Protein AF-A0A6A7LLY7-F1 (afdb_monomer_lite)

Secondary structure (DSSP, 8-state):
------PPPHHHHHHHHHHHHHHHHHHHHHH-TTS-SHHHHHHHHHHHHHHHHHHHTT-HHHHHHHHH--

Structure (mmCIF, N/CA/C/O backbone):
data_AF-A0A6A7LLY7-F1
#
_entry.id   AF-A0A6A7LLY7-F1
#
loop_
_atom_site.group_PDB
_atom_site.id
_atom_site.type_symbol
_atom_site.label_atom_id
_atom_site.label_alt_id
_atom_site.label_comp_id
_atom_site.label_asym_id
_atom_site.label_entity_id
_atom_site.label_seq_id
_atom_site.pdbx_PDB_ins_code
_atom_site.Cartn_x
_atom_site.Cartn_y
_atom_site.Cartn_z
_atom_site.occupancy
_atom_site.B_iso_or_equiv
_atom_site.auth_seq_id
_atom_site.auth_comp_id
_atom_site.auth_asym_id
_atom_site.auth_atom_id
_atom_site.pdbx_PDB_model_num
ATOM 1 N N . MET A 1 1 ? 5.887 -4.860 -35.075 1.00 36.97 1 MET A N 1
ATOM 2 C CA . MET A 1 1 ? 6.131 -4.160 -33.796 1.00 36.97 1 MET A CA 1
ATOM 3 C C . MET A 1 1 ? 4.949 -4.430 -32.882 1.00 36.97 1 MET A C 1
ATOM 5 O O . MET A 1 1 ? 3.946 -3.732 -32.957 1.00 36.97 1 MET A O 1
ATOM 9 N N . SER A 1 2 ? 5.009 -5.508 -32.104 1.00 38.41 2 SER A N 1
ATOM 10 C CA . SER A 1 2 ? 3.929 -5.861 -31.182 1.00 38.41 2 SER A CA 1
ATOM 11 C C . SER A 1 2 ? 3.996 -4.922 -29.981 1.00 38.41 2 SER A C 1
ATOM 13 O O . SER A 1 2 ? 5.004 -4.901 -29.278 1.00 38.41 2 SER A O 1
ATOM 15 N N . ARG A 1 3 ? 2.950 -4.114 -29.771 1.00 48.00 3 ARG A N 1
ATOM 16 C CA . ARG A 1 3 ? 2.728 -3.379 -28.519 1.00 48.00 3 ARG A CA 1
ATOM 17 C C . ARG A 1 3 ? 2.558 -4.419 -27.412 1.00 48.00 3 ARG A C 1
ATOM 19 O O . ARG A 1 3 ? 1.472 -4.959 -27.238 1.00 48.00 3 ARG A O 1
ATOM 26 N N . GLY A 1 4 ? 3.655 -4.763 -26.744 1.00 42.66 4 GLY A N 1
ATOM 27 C CA . GLY A 1 4 ? 3.641 -5.663 -25.602 1.00 42.66 4 GLY A CA 1
ATOM 28 C C . GLY A 1 4 ? 2.906 -4.987 -24.456 1.00 42.66 4 GLY A C 1
ATOM 29 O O . GLY A 1 4 ? 3.317 -3.923 -23.997 1.00 42.66 4 GLY A O 1
ATOM 30 N N . THR A 1 5 ? 1.815 -5.593 -24.007 1.00 50.97 5 THR A N 1
ATOM 31 C CA . THR A 1 5 ? 1.300 -5.405 -22.653 1.00 50.97 5 THR A CA 1
ATOM 32 C C . THR A 1 5 ? 2.475 -5.585 -21.692 1.00 50.97 5 THR A C 1
ATOM 34 O O . THR A 1 5 ? 2.946 -6.708 -21.515 1.00 50.97 5 THR A O 1
ATOM 37 N N . ARG A 1 6 ? 3.004 -4.489 -21.130 1.00 56.53 6 ARG A N 1
ATOM 38 C CA . ARG A 1 6 ? 3.932 -4.539 -19.992 1.00 56.53 6 ARG A CA 1
ATOM 39 C C . ARG A 1 6 ? 3.137 -5.091 -18.811 1.00 56.53 6 ARG A C 1
ATOM 41 O O . ARG A 1 6 ? 2.516 -4.335 -18.078 1.00 56.53 6 ARG A O 1
ATOM 48 N N . GLY A 1 7 ? 3.047 -6.414 -18.722 1.00 64.31 7 GLY A N 1
ATOM 49 C CA . GLY A 1 7 ? 2.603 -7.076 -17.506 1.00 64.31 7 GLY A CA 1
ATOM 50 C C . GLY A 1 7 ? 3.643 -6.825 -16.424 1.00 64.31 7 GLY A C 1
ATOM 51 O O . GLY A 1 7 ? 4.837 -6.790 -16.726 1.00 64.31 7 GLY A O 1
ATOM 52 N N . TYR A 1 8 ? 3.183 -6.614 -15.196 1.00 70.75 8 TYR A N 1
ATOM 53 C CA . TYR A 1 8 ? 4.065 -6.603 -14.037 1.00 70.75 8 TYR A CA 1
ATOM 54 C C . TYR A 1 8 ? 4.815 -7.925 -13.948 1.00 70.75 8 TYR A C 1
ATOM 56 O O . TYR A 1 8 ? 4.259 -8.976 -14.284 1.00 70.75 8 TYR A O 1
ATOM 64 N N . ASP A 1 9 ? 6.049 -7.874 -13.462 1.00 85.25 9 ASP A N 1
ATOM 65 C CA . ASP A 1 9 ? 6.654 -9.093 -12.949 1.00 85.25 9 ASP A CA 1
ATOM 66 C C . ASP A 1 9 ? 5.909 -9.559 -11.678 1.00 85.25 9 ASP A C 1
ATOM 68 O O . ASP A 1 9 ? 5.175 -8.802 -11.027 1.00 85.25 9 ASP A O 1
ATOM 72 N N . ASP A 1 10 ? 6.054 -10.840 -11.335 1.00 91.25 10 ASP A N 1
ATOM 73 C CA . ASP A 1 10 ? 5.336 -11.445 -10.205 1.00 91.25 10 ASP A CA 1
ATOM 74 C C . ASP A 1 10 ? 5.640 -10.743 -8.868 1.00 91.25 10 ASP A C 1
ATOM 76 O O . ASP A 1 10 ? 4.813 -10.745 -7.950 1.00 91.25 10 ASP A O 1
ATOM 80 N N . LEU A 1 11 ? 6.814 -10.113 -8.754 1.00 92.69 11 LEU A N 1
ATOM 81 C CA . LEU A 1 11 ? 7.249 -9.408 -7.555 1.00 92.69 11 LEU A CA 1
ATOM 82 C C . LEU A 1 11 ? 6.502 -8.077 -7.403 1.00 92.69 11 LEU A C 1
ATOM 84 O O . LEU A 1 11 ? 5.915 -7.819 -6.352 1.00 92.69 11 LEU A O 1
ATOM 88 N N . GLN A 1 12 ? 6.442 -7.272 -8.462 1.00 94.81 12 GLN A N 1
ATOM 89 C CA . GLN A 1 12 ? 5.656 -6.041 -8.533 1.00 94.81 12 GLN A CA 1
ATOM 90 C C . GLN A 1 12 ? 4.180 -6.305 -8.207 1.00 94.81 12 GLN A C 1
ATOM 92 O O . GLN A 1 12 ? 3.594 -5.633 -7.353 1.00 94.81 12 GLN A O 1
ATOM 97 N N . ALA A 1 13 ? 3.590 -7.342 -8.812 1.00 94.69 13 ALA A N 1
ATOM 98 C CA . ALA A 1 13 ? 2.208 -7.731 -8.540 1.00 94.69 13 ALA A CA 1
ATOM 99 C C . ALA A 1 13 ? 1.989 -8.113 -7.064 1.00 94.69 13 ALA A C 1
ATOM 101 O O . ALA A 1 13 ? 0.971 -7.751 -6.465 1.00 94.69 13 ALA A O 1
ATOM 102 N N . MET A 1 14 ? 2.950 -8.808 -6.445 1.00 96.31 14 MET A N 1
ATOM 103 C CA . MET A 1 14 ? 2.886 -9.180 -5.031 1.00 96.31 14 MET A CA 1
ATOM 104 C C . MET A 1 14 ? 2.859 -7.955 -4.111 1.00 96.31 14 MET A C 1
ATOM 106 O O . MET A 1 14 ? 2.051 -7.916 -3.178 1.00 96.31 14 MET A O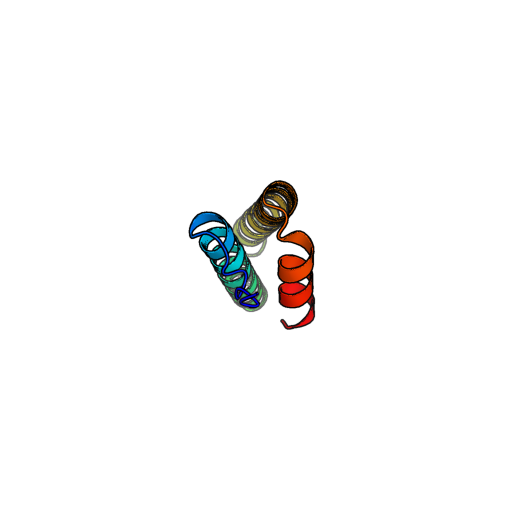 1
ATOM 110 N N . PHE A 1 15 ? 3.697 -6.950 -4.374 1.00 97.06 15 PHE A N 1
ATOM 111 C CA . PHE A 1 15 ? 3.751 -5.733 -3.562 1.00 97.06 15 PHE A CA 1
ATOM 112 C C . PHE A 1 15 ? 2.498 -4.867 -3.717 1.00 97.06 15 PHE A C 1
ATOM 114 O O . PHE A 1 15 ? 1.941 -4.424 -2.709 1.00 97.06 15 PHE A O 1
ATOM 121 N N . LEU A 1 16 ? 1.963 -4.735 -4.934 1.00 96.12 16 LEU A N 1
ATOM 122 C 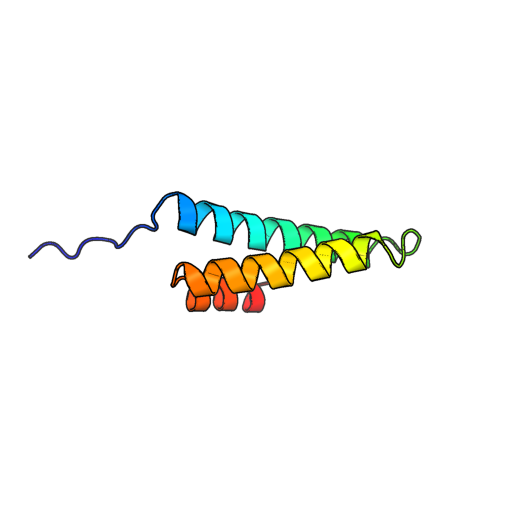CA . LEU A 1 16 ? 0.684 -4.055 -5.165 1.00 96.12 16 LEU A CA 1
ATOM 123 C C . LEU A 1 16 ? -0.478 -4.775 -4.455 1.00 96.12 16 LEU A C 1
ATOM 125 O O . LEU A 1 16 ? -1.288 -4.144 -3.774 1.00 96.12 16 LEU A O 1
ATOM 129 N N . MET A 1 17 ? -0.536 -6.111 -4.508 1.00 96.81 17 MET A N 1
ATOM 130 C CA . MET A 1 17 ? -1.535 -6.882 -3.752 1.00 96.81 17 MET A CA 1
ATOM 131 C C . MET A 1 17 ? -1.370 -6.736 -2.235 1.00 96.81 17 MET A C 1
ATOM 133 O O . MET A 1 17 ? -2.363 -6.667 -1.501 1.00 96.81 17 MET A O 1
ATOM 137 N N . ARG A 1 18 ? -0.126 -6.709 -1.744 1.00 97.31 18 ARG A N 1
ATOM 138 C CA . ARG A 1 18 ? 0.176 -6.495 -0.326 1.00 97.31 18 ARG A CA 1
ATOM 139 C C . ARG A 1 18 ? -0.316 -5.126 0.133 1.00 97.31 18 ARG A C 1
ATOM 141 O O . ARG A 1 18 ? -0.950 -5.059 1.187 1.00 97.31 18 ARG A O 1
ATOM 148 N N . LEU A 1 19 ? -0.100 -4.079 -0.664 1.00 97.38 19 LEU A N 1
ATOM 149 C CA . LEU A 1 19 ? -0.586 -2.727 -0.392 1.00 97.38 19 LEU A CA 1
ATOM 150 C C . LEU A 1 19 ? -2.111 -2.712 -0.211 1.00 97.38 19 LEU A C 1
ATOM 152 O O . LEU A 1 19 ? -2.596 -2.305 0.845 1.00 97.38 19 LEU A O 1
ATOM 156 N N . VAL A 1 20 ? -2.858 -3.283 -1.163 1.00 96.69 20 VAL A N 1
ATOM 157 C CA . VAL A 1 20 ? -4.331 -3.380 -1.090 1.00 96.69 20 VAL A CA 1
ATOM 158 C C . VAL A 1 20 ? -4.797 -4.110 0.174 1.00 96.69 20 VAL A C 1
ATOM 160 O O . VAL A 1 20 ? -5.769 -3.714 0.821 1.00 96.69 20 VAL A O 1
ATOM 163 N N . ARG A 1 21 ? -4.119 -5.197 0.563 1.00 96.88 21 ARG A N 1
ATOM 164 C CA . ARG A 1 21 ? -4.466 -5.950 1.781 1.00 96.88 21 ARG A CA 1
ATOM 165 C C . ARG A 1 21 ? -4.230 -5.131 3.050 1.00 96.88 21 ARG A C 1
ATOM 167 O O . ARG A 1 21 ? -5.060 -5.189 3.957 1.00 96.88 21 ARG A O 1
ATOM 174 N N . LEU A 1 22 ? -3.135 -4.373 3.114 1.00 96.38 22 LEU A N 1
ATOM 175 C CA . LEU A 1 22 ? -2.821 -3.506 4.252 1.00 96.38 22 LEU A CA 1
ATOM 176 C C . LEU A 1 22 ? -3.822 -2.357 4.386 1.00 96.38 22 LEU A C 1
ATOM 178 O O . LEU A 1 22 ? -4.243 -2.060 5.502 1.00 96.38 22 LEU A O 1
ATOM 182 N N . MET A 1 23 ? -4.259 -1.769 3.273 1.00 94.94 23 MET A N 1
ATOM 183 C CA . MET A 1 23 ? -5.291 -0.728 3.260 1.00 94.94 23 MET A CA 1
ATOM 184 C C . MET A 1 23 ? -6.620 -1.249 3.818 1.00 94.94 23 MET A C 1
ATOM 186 O O . MET A 1 23 ? -7.140 -0.706 4.792 1.00 94.94 23 MET A O 1
ATOM 190 N N . LYS A 1 24 ? -7.088 -2.406 3.332 1.00 93.69 24 LYS A N 1
ATOM 191 C CA . LYS A 1 24 ? -8.292 -3.069 3.866 1.00 93.69 24 LYS A CA 1
ATOM 192 C C . LYS A 1 24 ? -8.175 -3.398 5.353 1.00 93.69 24 LYS A C 1
ATOM 194 O O . LYS A 1 24 ? -9.150 -3.276 6.095 1.00 93.69 24 LYS A O 1
ATOM 199 N N . LEU A 1 25 ? -6.998 -3.841 5.796 1.00 92.56 25 LEU A N 1
ATOM 200 C CA . LEU A 1 25 ? -6.751 -4.135 7.204 1.00 92.56 25 LEU A CA 1
ATOM 201 C C . LEU A 1 25 ? -6.784 -2.861 8.057 1.00 92.56 25 LEU A C 1
ATOM 203 O O . LEU A 1 25 ? -7.413 -2.864 9.113 1.00 92.56 25 LEU A O 1
ATOM 207 N N . ARG A 1 26 ? -6.176 -1.769 7.583 1.00 91.12 26 ARG A N 1
ATOM 208 C CA . ARG A 1 26 ? -6.219 -0.454 8.235 1.00 91.12 26 ARG A CA 1
ATOM 209 C C . ARG A 1 26 ? -7.660 0.023 8.417 1.00 91.12 26 ARG A C 1
ATOM 211 O O . ARG A 1 26 ? -8.022 0.410 9.523 1.00 91.12 26 ARG A O 1
ATOM 218 N N . THR A 1 27 ? -8.491 -0.080 7.380 1.00 90.06 27 THR A N 1
ATOM 219 C CA . THR A 1 27 ? -9.910 0.304 7.438 1.00 90.06 27 THR A CA 1
ATOM 220 C C . THR A 1 27 ? -10.673 -0.518 8.478 1.00 90.06 27 THR A C 1
ATOM 222 O O . THR A 1 27 ? -11.362 0.044 9.325 1.00 90.06 27 THR A O 1
ATOM 225 N N . ARG A 1 28 ? -10.476 -1.845 8.513 1.00 89.81 28 ARG A N 1
ATOM 226 C CA . ARG A 1 28 ? -11.089 -2.717 9.535 1.00 89.81 28 ARG A CA 1
ATOM 227 C C . ARG A 1 28 ? -10.653 -2.353 10.955 1.00 89.81 28 ARG A C 1
ATOM 229 O O . ARG A 1 28 ? -11.494 -2.264 11.845 1.00 89.81 28 ARG A O 1
ATOM 236 N N . LEU A 1 29 ? -9.362 -2.106 11.169 1.00 88.38 29 LEU A N 1
ATOM 237 C CA . LEU A 1 29 ? -8.843 -1.711 12.482 1.00 88.38 29 LEU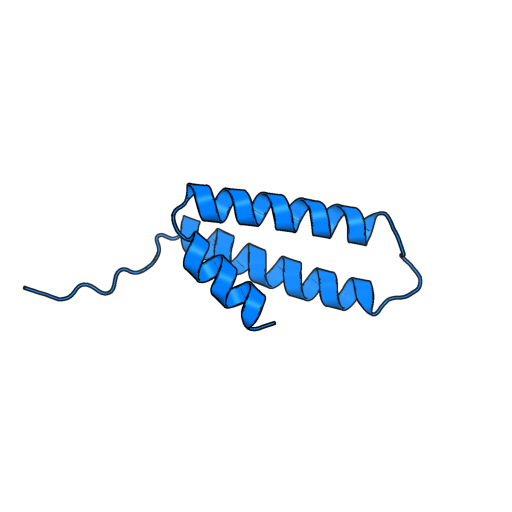 A CA 1
ATOM 238 C C . LEU A 1 29 ? -9.320 -0.320 12.907 1.00 88.38 29 LEU A C 1
ATOM 240 O O . LEU A 1 29 ? -9.477 -0.076 14.097 1.00 88.38 29 LEU A O 1
ATOM 244 N N . SER A 1 30 ? -9.572 0.584 11.959 1.00 83.69 30 SER A N 1
ATOM 245 C CA . SER A 1 30 ? -10.162 1.887 12.270 1.00 83.69 30 SER A CA 1
ATOM 246 C C . SER A 1 30 ? -11.619 1.770 12.724 1.00 83.69 30 SER A C 1
ATOM 248 O O . SER A 1 30 ? -12.063 2.594 13.515 1.00 83.69 30 SER A O 1
ATOM 250 N N . THR A 1 31 ? -12.360 0.765 12.243 1.00 83.50 31 THR A N 1
ATOM 251 C CA . THR A 1 31 ? -13.752 0.516 12.664 1.00 83.50 31 THR A CA 1
ATOM 252 C C . THR A 1 31 ? -13.877 -0.204 14.011 1.00 83.50 31 THR A C 1
ATOM 254 O O . THR A 1 31 ? -14.949 -0.201 14.608 1.00 83.50 31 THR A O 1
ATOM 257 N N . GLN A 1 32 ? -12.802 -0.821 14.511 1.00 79.62 32 GLN A N 1
ATOM 258 C CA . GLN A 1 32 ? -12.794 -1.532 15.791 1.00 79.62 32 GLN A CA 1
ATOM 259 C C . GLN A 1 32 ? -12.227 -0.624 16.894 1.00 79.62 32 GLN A C 1
ATOM 261 O O . GLN A 1 32 ? -11.019 -0.539 17.091 1.00 79.62 32 GLN A O 1
ATOM 266 N N . GLU A 1 33 ? -13.102 0.057 17.639 1.00 63.50 33 GLU A N 1
ATOM 267 C CA . GLU A 1 33 ? -12.727 1.066 18.650 1.00 63.50 33 GLU A CA 1
ATOM 268 C C . GLU A 1 33 ? -11.877 0.542 19.831 1.00 63.50 33 GLU A C 1
ATOM 270 O O . GLU A 1 33 ? -11.298 1.346 20.563 1.00 63.50 33 GLU A O 1
ATOM 275 N N . SER A 1 34 ? -11.769 -0.779 20.038 1.00 58.88 34 SER A N 1
ATOM 276 C CA . SER A 1 34 ? -11.231 -1.368 21.278 1.00 58.88 34 SER A CA 1
ATOM 277 C C . SER A 1 34 ? -9.763 -1.824 21.240 1.00 58.88 34 SER A C 1
ATOM 279 O O . SER A 1 34 ? -9.207 -2.144 22.288 1.00 58.88 34 SER A O 1
ATOM 281 N N . THR A 1 35 ? -9.095 -1.832 20.080 1.00 58.03 35 THR A N 1
ATOM 282 C CA . THR A 1 35 ? -7.678 -2.255 19.923 1.00 58.03 35 THR A CA 1
ATOM 283 C C . THR A 1 35 ? -6.811 -1.098 19.420 1.00 58.03 35 THR A C 1
ATOM 285 O O . THR A 1 35 ? -6.166 -1.151 18.374 1.00 58.03 35 THR A O 1
ATOM 288 N N . ARG A 1 36 ? -6.848 0.013 20.154 1.00 63.41 36 ARG A N 1
ATOM 289 C CA . ARG A 1 36 ? -6.642 1.351 19.587 1.00 63.41 36 ARG A CA 1
ATOM 290 C C . ARG A 1 36 ? -5.199 1.844 19.405 1.00 63.41 36 ARG A C 1
ATOM 292 O O . ARG A 1 36 ? -5.051 3.029 19.172 1.00 63.41 36 ARG A O 1
ATOM 299 N N . ASP A 1 37 ? -4.147 1.018 19.454 1.00 73.75 37 ASP A N 1
ATOM 300 C CA . ASP A 1 37 ? -2.795 1.600 19.274 1.00 73.75 37 ASP A CA 1
ATOM 301 C C . ASP A 1 37 ? -1.757 0.719 18.569 1.00 73.75 37 ASP A C 1
ATOM 303 O O . ASP A 1 37 ? -1.258 1.063 17.494 1.00 73.75 37 ASP A O 1
ATOM 307 N N . ALA A 1 38 ? -1.445 -0.460 19.112 1.00 82.19 38 ALA A N 1
ATOM 308 C CA . ALA A 1 38 ? -0.328 -1.255 18.593 1.00 82.19 38 ALA A CA 1
ATOM 309 C C . ALA A 1 38 ? -0.591 -1.809 17.178 1.00 82.19 38 ALA A C 1
ATOM 311 O O . ALA A 1 38 ? 0.279 -1.749 16.308 1.00 82.19 38 ALA A O 1
ATOM 312 N N . GLY A 1 39 ? -1.806 -2.311 16.925 1.00 86.12 39 GLY A N 1
ATOM 313 C CA . GLY A 1 39 ? -2.183 -2.875 15.626 1.00 86.12 39 GLY A CA 1
ATOM 314 C C . GLY A 1 39 ? -2.233 -1.823 14.517 1.00 86.12 39 GLY A C 1
ATOM 315 O O . GLY A 1 39 ? -1.692 -2.040 13.434 1.00 86.12 39 GLY A O 1
ATOM 316 N N . GLN A 1 40 ? -2.816 -0.655 14.799 1.00 87.56 40 GLN A N 1
ATOM 317 C CA . GLN A 1 40 ? -2.863 0.452 13.839 1.00 87.56 40 GLN A CA 1
ATOM 318 C C . GLN A 1 40 ? -1.463 1.000 13.541 1.00 87.56 40 GLN A C 1
ATOM 320 O O . GLN A 1 40 ? -1.142 1.260 12.377 1.00 87.56 40 GLN A O 1
ATOM 325 N N . THR A 1 41 ? -0.604 1.102 14.561 1.00 90.38 41 THR A N 1
ATOM 326 C CA . THR A 1 41 ? 0.798 1.512 14.402 1.00 90.38 41 THR A CA 1
ATOM 327 C C . THR A 1 41 ? 1.564 0.535 13.512 1.00 90.38 41 THR A C 1
ATOM 329 O O . THR A 1 41 ? 2.230 0.956 12.563 1.00 90.38 41 THR A O 1
ATOM 332 N N . LEU A 1 42 ? 1.425 -0.772 13.756 1.00 93.44 42 LEU A N 1
ATOM 333 C CA . LEU A 1 42 ? 2.094 -1.805 12.965 1.00 93.44 42 LEU A CA 1
ATOM 334 C C . LEU A 1 42 ? 1.626 -1.800 11.505 1.00 93.44 42 LEU A C 1
ATOM 336 O O . LEU A 1 42 ? 2.451 -1.848 10.593 1.00 93.44 42 LEU A O 1
ATOM 340 N N . VAL A 1 43 ? 0.316 -1.703 11.269 1.00 94.25 43 VAL A N 1
ATOM 341 C CA . VAL A 1 43 ? -0.237 -1.655 9.908 1.00 94.25 43 VAL A CA 1
ATOM 342 C C . VAL A 1 43 ? 0.204 -0.387 9.180 1.00 94.25 43 VAL A C 1
ATOM 344 O O . VAL A 1 43 ? 0.578 -0.460 8.011 1.00 94.25 43 VAL A O 1
ATOM 347 N N . SER A 1 44 ? 0.253 0.754 9.867 1.00 93.19 44 SER A N 1
ATOM 348 C CA . SER A 1 44 ? 0.758 2.008 9.294 1.00 93.19 44 SER A CA 1
ATOM 349 C C . SER A 1 44 ? 2.243 1.917 8.932 1.00 93.19 44 SER A C 1
ATOM 351 O O . SER A 1 44 ? 2.651 2.374 7.864 1.00 93.19 44 SER A O 1
ATOM 353 N N . ALA A 1 45 ? 3.060 1.285 9.780 1.00 95.94 45 ALA A N 1
ATOM 354 C CA . ALA A 1 45 ? 4.469 1.035 9.485 1.00 95.94 45 ALA A CA 1
ATOM 355 C C . ALA A 1 45 ? 4.645 0.096 8.280 1.00 95.94 45 ALA A C 1
ATOM 357 O O . ALA A 1 45 ? 5.418 0.406 7.374 1.00 95.94 45 ALA A O 1
ATOM 358 N N . ALA A 1 46 ? 3.882 -0.999 8.226 1.00 97.44 46 ALA A N 1
ATOM 359 C CA . ALA A 1 46 ? 3.909 -1.939 7.109 1.00 97.44 46 ALA A CA 1
ATOM 360 C C . ALA A 1 46 ? 3.475 -1.287 5.787 1.00 97.44 46 ALA A C 1
ATOM 362 O O . ALA A 1 46 ? 4.051 -1.585 4.741 1.00 97.44 46 ALA A O 1
ATOM 363 N N . LEU A 1 47 ? 2.489 -0.385 5.827 1.00 96.38 47 LEU A N 1
ATOM 364 C CA . LEU A 1 47 ? 2.012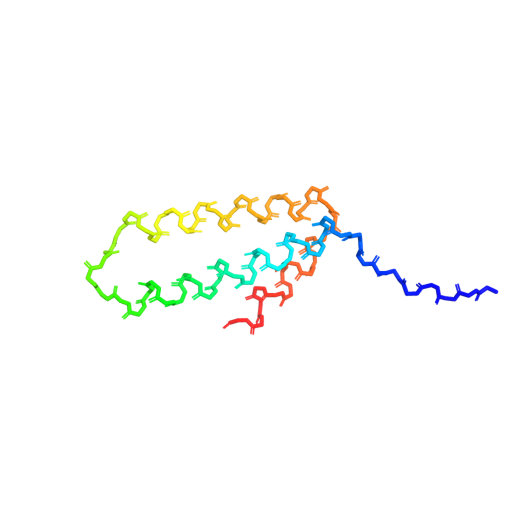 0.340 4.651 1.00 96.38 47 LEU A CA 1
ATOM 365 C C . LEU A 1 47 ? 3.090 1.287 4.112 1.00 96.38 47 LEU A C 1
ATOM 367 O O . LEU A 1 47 ? 3.371 1.254 2.919 1.00 96.38 47 LEU A O 1
ATOM 371 N N . ARG A 1 48 ? 3.770 2.044 4.986 1.00 97.00 48 ARG A N 1
ATOM 372 C CA . ARG A 1 48 ? 4.915 2.884 4.586 1.00 97.00 48 ARG A CA 1
ATOM 373 C C . ARG A 1 48 ? 6.058 2.072 3.981 1.00 97.00 48 ARG A C 1
ATOM 375 O O . ARG A 1 48 ? 6.556 2.448 2.929 1.00 97.00 48 ARG A O 1
ATOM 382 N N . SER A 1 49 ? 6.431 0.954 4.609 1.00 98.12 49 SER A N 1
ATOM 383 C CA . SER A 1 49 ? 7.462 0.054 4.070 1.00 98.12 49 SER A CA 1
ATOM 384 C C . SER A 1 49 ? 7.071 -0.468 2.687 1.00 98.12 49 SER A C 1
ATOM 386 O O . SER A 1 49 ? 7.864 -0.399 1.763 1.00 98.12 49 SER A O 1
ATOM 388 N N . THR A 1 50 ? 5.821 -0.910 2.518 1.00 98.00 50 THR A N 1
ATOM 389 C CA . THR A 1 50 ? 5.334 -1.437 1.232 1.00 98.00 50 THR A CA 1
ATOM 390 C C . THR A 1 50 ? 5.347 -0.364 0.139 1.00 98.00 50 THR A C 1
ATOM 392 O O . THR A 1 50 ? 5.638 -0.676 -1.007 1.00 98.00 50 THR A O 1
ATOM 395 N N . LEU A 1 51 ? 5.071 0.903 0.472 1.00 97.56 51 LEU A N 1
ATOM 396 C CA . LEU A 1 51 ? 5.174 2.008 -0.488 1.00 97.56 51 LEU A CA 1
ATOM 397 C C . LEU A 1 51 ? 6.619 2.266 -0.929 1.00 97.56 51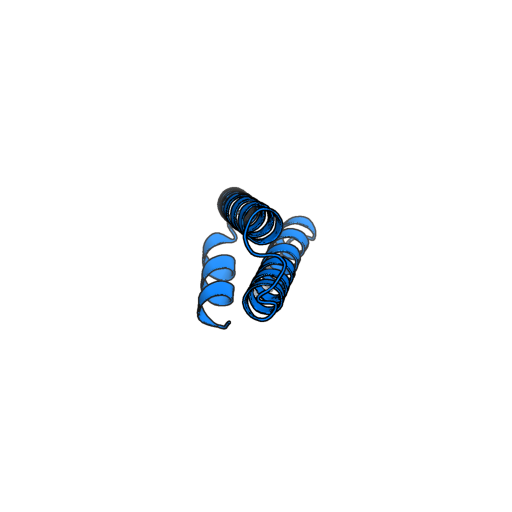 LEU A C 1
ATOM 399 O O . LEU A 1 51 ? 6.847 2.488 -2.114 1.00 97.56 51 LEU A O 1
ATOM 403 N N . GLN A 1 52 ? 7.582 2.181 -0.007 1.00 97.94 52 GLN A N 1
ATOM 404 C CA . GLN A 1 52 ? 9.009 2.272 -0.339 1.00 97.94 52 GLN A CA 1
ATOM 405 C C . GLN A 1 52 ? 9.450 1.109 -1.236 1.00 97.94 52 GLN A C 1
ATOM 407 O O . GLN A 1 52 ? 10.199 1.313 -2.187 1.00 97.94 52 GLN A O 1
ATOM 412 N N . ASP A 1 53 ? 8.940 -0.098 -0.983 1.00 98.00 53 ASP A N 1
ATOM 413 C CA . ASP A 1 53 ? 9.203 -1.256 -1.838 1.00 98.00 53 ASP A CA 1
ATOM 414 C C . ASP A 1 53 ? 8.595 -1.066 -3.243 1.00 98.00 53 ASP A C 1
ATOM 416 O O . ASP A 1 53 ? 9.250 -1.344 -4.245 1.00 98.00 53 ASP A O 1
ATOM 420 N N . CYS A 1 54 ? 7.373 -0.527 -3.346 1.00 97.06 54 CYS A N 1
ATOM 421 C CA . CYS A 1 54 ? 6.758 -0.181 -4.634 1.00 97.06 54 CYS A CA 1
ATOM 422 C C . CYS A 1 54 ? 7.557 0.885 -5.400 1.00 97.06 54 CYS A C 1
ATOM 424 O O . CYS A 1 54 ? 7.673 0.797 -6.623 1.00 97.06 54 CYS A O 1
ATOM 426 N N . GLU A 1 55 ? 8.116 1.875 -4.701 1.00 97.06 55 GLU A N 1
ATOM 427 C CA . GLU A 1 55 ? 9.010 2.877 -5.290 1.00 97.06 55 GLU A CA 1
ATOM 428 C C . GLU A 1 55 ? 10.289 2.227 -5.832 1.00 97.06 55 GLU A C 1
ATOM 430 O O . GLU A 1 55 ? 10.629 2.420 -6.999 1.00 97.06 55 GLU A O 1
ATOM 435 N N . ALA A 1 56 ? 10.945 1.378 -5.035 1.00 97.06 56 ALA A N 1
ATOM 436 C CA . ALA A 1 56 ? 12.151 0.657 -5.442 1.00 97.06 56 ALA A CA 1
ATOM 437 C C . ALA A 1 56 ? 11.916 -0.289 -6.635 1.00 97.06 56 ALA A C 1
ATOM 439 O O . ALA A 1 56 ? 12.812 -0.488 -7.456 1.00 97.06 56 ALA A O 1
ATOM 440 N N . LEU A 1 57 ? 10.709 -0.850 -6.752 1.00 95.75 57 LEU A N 1
ATOM 441 C CA . LEU A 1 57 ? 10.291 -1.713 -7.861 1.00 95.75 57 LEU A CA 1
ATOM 442 C C . LEU A 1 57 ? 9.792 -0.942 -9.095 1.00 95.75 57 LEU A C 1
ATOM 444 O O . LEU A 1 57 ? 9.449 -1.567 -10.102 1.00 95.75 57 LEU A O 1
ATOM 448 N N . GLY A 1 58 ? 9.742 0.393 -9.039 1.00 95.56 58 GLY A N 1
ATOM 449 C CA . GLY A 1 58 ? 9.313 1.241 -10.151 1.00 95.56 58 GLY A CA 1
A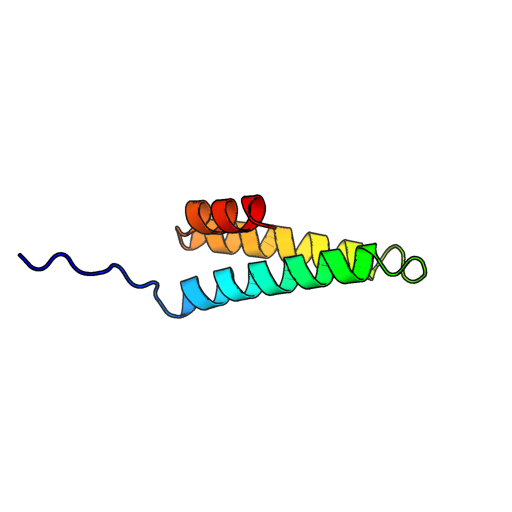TOM 450 C C . GLY A 1 58 ? 7.805 1.231 -10.423 1.00 95.56 58 GLY A C 1
ATOM 451 O O . GLY A 1 58 ? 7.400 1.615 -11.516 1.00 95.56 58 GLY A O 1
ATOM 452 N N . VAL A 1 59 ? 6.984 0.816 -9.451 1.00 96.62 59 VAL A N 1
ATOM 453 C CA . VAL A 1 59 ? 5.504 0.762 -9.532 1.00 96.62 59 VAL A CA 1
ATOM 454 C C . VAL A 1 59 ? 4.830 1.770 -8.593 1.00 96.62 59 VAL A C 1
ATOM 456 O O . VAL A 1 59 ? 3.746 1.554 -8.045 1.00 96.62 59 VAL A O 1
ATOM 459 N N . GLN A 1 60 ? 5.517 2.887 -8.349 1.00 96.75 60 GLN A N 1
ATOM 460 C CA . GLN A 1 60 ? 5.062 3.960 -7.467 1.00 96.75 60 GLN A CA 1
ATOM 461 C C . GLN A 1 60 ? 3.745 4.580 -7.957 1.00 96.75 60 GLN A C 1
ATOM 463 O O . GLN A 1 60 ? 2.850 4.845 -7.155 1.00 96.75 60 GLN A O 1
ATOM 468 N N . ALA A 1 61 ? 3.613 4.808 -9.267 1.00 95.62 61 ALA A N 1
ATOM 469 C CA . ALA A 1 61 ? 2.431 5.441 -9.848 1.00 95.62 61 ALA A CA 1
ATOM 470 C C . ALA A 1 61 ? 1.169 4.607 -9.590 1.00 95.62 61 ALA A C 1
ATOM 472 O O . ALA A 1 61 ? 0.116 5.140 -9.249 1.00 95.62 61 ALA A O 1
ATOM 473 N N . GLU A 1 62 ? 1.287 3.288 -9.685 1.00 96.06 62 GLU A N 1
ATOM 474 C CA . GLU A 1 62 ? 0.171 2.368 -9.504 1.00 96.06 62 GLU A CA 1
ATOM 475 C C . GLU A 1 62 ? -0.137 2.146 -8.029 1.00 96.06 62 GLU A C 1
ATOM 477 O O . GLU A 1 62 ? -1.305 2.063 -7.653 1.00 96.06 62 GLU A O 1
ATOM 482 N N . ALA A 1 63 ? 0.883 2.162 -7.169 1.00 95.69 63 ALA A N 1
ATOM 483 C CA . ALA A 1 63 ? 0.682 2.234 -5.728 1.00 95.69 63 ALA A CA 1
ATOM 484 C C . ALA A 1 63 ? -0.095 3.501 -5.317 1.00 95.69 63 ALA A C 1
ATOM 486 O O . ALA A 1 63 ? -1.007 3.410 -4.496 1.00 95.69 63 ALA A O 1
ATOM 487 N N . HIS A 1 64 ? 0.207 4.663 -5.908 1.00 95.00 64 HIS A N 1
ATOM 488 C CA . HIS A 1 64 ? -0.550 5.897 -5.667 1.00 95.00 64 HIS A CA 1
ATOM 489 C C . HIS A 1 64 ? -1.980 5.821 -6.202 1.00 95.00 64 HIS A C 1
ATOM 491 O O . HIS A 1 64 ? -2.906 6.160 -5.471 1.00 95.00 64 HIS A O 1
ATOM 497 N N . ALA A 1 65 ? -2.178 5.302 -7.415 1.00 95.00 65 ALA A N 1
ATOM 498 C CA . ALA A 1 65 ? -3.517 5.115 -7.972 1.00 95.00 65 ALA A CA 1
ATOM 499 C C . ALA A 1 65 ? -4.387 4.200 -7.089 1.00 95.00 65 ALA A C 1
ATOM 501 O O . ALA A 1 65 ? -5.582 4.435 -6.937 1.00 95.00 65 ALA A O 1
ATOM 502 N N . LEU A 1 66 ? -3.788 3.177 -6.466 1.00 93.38 66 LEU A N 1
ATOM 503 C CA . LEU A 1 66 ? -4.482 2.328 -5.497 1.00 93.38 66 LEU A CA 1
ATOM 504 C C . LEU A 1 66 ? -4.876 3.097 -4.231 1.00 93.38 66 LEU A C 1
ATOM 506 O O . LEU A 1 66 ? -5.981 2.890 -3.745 1.00 93.38 66 LEU A O 1
ATOM 510 N N . LEU A 1 67 ? -4.011 3.978 -3.714 1.00 91.25 67 LEU A N 1
ATOM 511 C CA . LEU A 1 67 ? -4.306 4.808 -2.538 1.00 91.25 67 LEU A CA 1
ATOM 512 C C . LEU A 1 67 ? -5.426 5.827 -2.783 1.00 91.25 67 LEU A C 1
ATOM 514 O O . LEU A 1 67 ? -6.146 6.146 -1.846 1.00 91.25 67 LEU A O 1
ATOM 518 N N . GLU A 1 68 ? -5.548 6.347 -4.003 1.00 89.69 68 GLU A N 1
ATOM 519 C CA . GLU A 1 68 ? -6.595 7.306 -4.386 1.00 89.69 68 GLU A CA 1
ATOM 520 C C . GLU A 1 68 ? -7.965 6.646 -4.611 1.00 89.69 68 GLU A C 1
ATOM 522 O O . GLU A 1 68 ? -8.989 7.327 -4.583 1.00 89.69 68 GLU A O 1
ATOM 527 N N . ALA A 1 69 ? -7.987 5.334 -4.855 1.00 83.44 69 ALA A N 1
ATOM 528 C CA . ALA A 1 69 ? -9.195 4.573 -5.167 1.00 83.44 69 ALA A CA 1
ATOM 529 C C . ALA A 1 69 ? -9.885 3.927 -3.944 1.00 83.44 69 ALA A C 1
ATOM 531 O O . ALA A 1 69 ? -10.956 3.339 -4.114 1.00 83.44 69 ALA A O 1
ATOM 532 N N . ASP A 1 70 ? -9.277 3.989 -2.755 1.00 71.50 70 ASP A N 1
ATOM 533 C CA . ASP A 1 70 ? -9.774 3.425 -1.480 1.00 71.50 70 ASP A CA 1
ATOM 534 C C . ASP A 1 70 ? -10.408 4.501 -0.590 1.00 71.50 70 ASP A C 1
ATOM 536 O O . ASP A 1 70 ? -11.440 4.187 0.047 1.00 71.50 70 ASP A O 1
#

Sequence (70 aa):
MSRGTRGYDDLQAMFLMRLVRLMKLRTRLSTQESTRDAGQTLVSAALRSTLQDCEALGVQAEAHALLEAD

pLDDT: mean 86.13, std 16.02, range [36.97, 98.12]

Radius of gyration: 14.56 Å; chains: 1; bounding box: 26×19×55 Å

Foldseek 3Di:
DDPDPPDDDPQLVVLLVVLLVLVVQLVVQVVDPPPPPDSNVVSVVVNVVSLVVCVVSVNNVVSVVSVVVD